Protein AF-M0E128-F1 (afdb_monomer)

Foldseek 3Di:
DDPPPQDPVNVVVVVCVVPVVDDPVVVVVVVVCVVCVVVVHDPVVLVVLVVLVVVVPDDPVNCVVQDDDPVSSVCSSVVSVVDPDPPDPPDD

Sequence (92 aa):
MITRSVTIEEIDDLYLMWNDHINASALYRRALREEMDVRGVDPDEFRDLLERAREQGYSLEEIAETTNRFADLQSLVEDQDRKPPAGDTKSE

Nearest PDB structures (foldseek):
  5ola-assembly2_F  TM=3.230E-01  e=9.472E+00  Homo sapiens

Organism: NCBI:txid1227465

Radius of gyration: 22.43 Å; Cα contacts (8 Å, |Δi|>4): 31; chains: 1; bounding box: 56×25×73 Å

Mean predicted aligned error: 11.47 Å

Secondary structure (DSSP, 8-state):
-------HHHHHHHHHHHTTT--HHHHHHHHHHHHHHHTT--HHHHHHHHHHHHHTT--HHHHHHH-SSHHHHHHHHHHHHTS---------

Solvent-accessible surface area (backbone atoms only — not comparable to full-atom values): 5706 Å² total; per-residue (Å²): 135,86,82,76,83,73,51,71,66,62,52,50,52,52,53,44,67,76,40,72,85,62,52,66,70,56,53,50,55,48,53,52,52,53,53,29,54,78,70,73,44,54,70,65,62,53,46,53,51,52,51,51,32,41,75,74,68,48,50,73,65,59,46,59,76,73,28,92,47,72,69,44,48,51,47,57,45,53,55,51,75,68,47,72,77,83,72,80,85,81,76,134

pLDDT: mean 77.89, std 15.22, range [40.19, 92.44]

Structure (mmCIF, N/CA/C/O backbone):
data_AF-M0E128-F1
#
_entry.id   AF-M0E128-F1
#
loop_
_atom_site.group_PDB
_atom_site.id
_atom_site.type_symbol
_atom_site.label_atom_id
_atom_site.label_alt_id
_atom_site.label_comp_id
_atom_site.label_asym_id
_atom_site.label_entity_id
_atom_site.label_seq_id
_atom_site.pdbx_PDB_ins_code
_atom_site.Cartn_x
_atom_site.Cartn_y
_atom_site.Cartn_z
_atom_site.occupancy
_atom_site.B_iso_or_equiv
_atom_site.auth_seq_id
_atom_site.auth_comp_id
_atom_site.auth_asym_id
_atom_site.auth_atom_id
_atom_site.pdbx_PDB_model_num
ATOM 1 N N . MET A 1 1 ? 33.827 -8.059 -33.285 1.00 40.19 1 MET A N 1
ATOM 2 C CA . MET A 1 1 ? 32.686 -8.390 -32.407 1.00 40.19 1 MET A CA 1
ATOM 3 C C . MET A 1 1 ? 32.779 -7.437 -31.224 1.00 40.19 1 MET A C 1
ATOM 5 O O . MET A 1 1 ? 33.736 -7.549 -30.474 1.00 40.19 1 MET A O 1
ATOM 9 N N . ILE A 1 2 ? 31.930 -6.409 -31.147 1.00 45.75 2 ILE A N 1
ATOM 10 C CA . ILE A 1 2 ? 31.989 -5.436 -30.045 1.00 45.75 2 ILE A CA 1
ATOM 11 C C . ILE A 1 2 ? 31.084 -5.980 -28.944 1.00 45.75 2 ILE A C 1
ATOM 13 O O . ILE A 1 2 ? 29.864 -5.885 -29.041 1.00 45.75 2 ILE A O 1
ATOM 17 N N . THR A 1 3 ? 31.671 -6.598 -27.926 1.00 53.69 3 THR A N 1
ATOM 18 C CA . THR A 1 3 ? 30.981 -6.889 -26.668 1.00 53.69 3 THR A CA 1
ATOM 19 C C . THR A 1 3 ? 30.757 -5.561 -25.955 1.00 53.69 3 THR A C 1
ATOM 21 O O . THR A 1 3 ? 31.624 -5.096 -25.220 1.00 53.69 3 THR A O 1
ATOM 24 N N . ARG A 1 4 ? 29.629 -4.898 -26.231 1.00 58.38 4 ARG A N 1
ATOM 25 C CA . ARG A 1 4 ? 29.185 -3.760 -25.421 1.00 58.38 4 ARG A CA 1
ATOM 26 C C . ARG A 1 4 ? 28.697 -4.324 -24.092 1.00 58.38 4 ARG A C 1
ATOM 28 O O . ARG A 1 4 ? 27.588 -4.840 -24.012 1.00 58.38 4 ARG A O 1
ATOM 35 N N . SER A 1 5 ? 29.545 -4.262 -23.074 1.00 56.19 5 SER A N 1
ATOM 36 C CA . SER A 1 5 ? 29.123 -4.349 -21.681 1.00 56.19 5 SER A CA 1
ATOM 37 C C . SER A 1 5 ? 28.394 -3.048 -21.350 1.00 56.19 5 SER A C 1
ATOM 39 O O . SER A 1 5 ? 29.018 -2.112 -20.863 1.00 56.19 5 SER A O 1
ATOM 41 N N . VAL A 1 6 ? 27.120 -2.951 -21.729 1.00 59.00 6 VAL A N 1
ATOM 42 C CA . VAL A 1 6 ? 26.268 -1.849 -21.270 1.00 59.00 6 VAL A CA 1
ATOM 43 C C . VAL A 1 6 ? 25.873 -2.175 -19.836 1.00 59.00 6 VAL A C 1
ATOM 45 O O . VAL A 1 6 ? 25.389 -3.283 -19.578 1.00 59.00 6 VAL A O 1
ATOM 48 N N . THR A 1 7 ? 26.138 -1.269 -18.901 1.00 72.19 7 THR A N 1
ATOM 49 C CA . THR A 1 7 ? 25.706 -1.452 -17.509 1.00 72.19 7 THR A CA 1
ATOM 50 C C . THR A 1 7 ? 24.210 -1.151 -17.383 1.00 72.19 7 THR A C 1
ATOM 52 O O . THR A 1 7 ? 23.637 -0.454 -18.217 1.00 72.19 7 THR A O 1
ATOM 55 N N . ILE A 1 8 ? 23.550 -1.696 -16.354 1.00 73.50 8 ILE A N 1
ATOM 56 C CA . ILE A 1 8 ? 22.123 -1.416 -16.095 1.00 73.50 8 ILE A CA 1
ATOM 57 C C . ILE A 1 8 ? 21.904 0.098 -15.919 1.00 73.50 8 ILE A C 1
ATOM 59 O O . ILE A 1 8 ? 20.971 0.640 -16.497 1.00 73.50 8 ILE A O 1
ATOM 63 N N . GLU A 1 9 ? 22.834 0.787 -15.249 1.00 74.19 9 GLU A N 1
ATOM 64 C CA . GLU A 1 9 ? 22.818 2.248 -15.081 1.00 74.19 9 GLU A CA 1
ATOM 65 C C . GLU A 1 9 ? 22.805 3.003 -16.421 1.00 74.19 9 GLU A C 1
ATOM 67 O O . GLU A 1 9 ? 21.993 3.902 -16.602 1.00 74.19 9 GLU A O 1
ATOM 72 N N . GLU A 1 10 ? 23.631 2.614 -17.403 1.00 77.38 10 GLU A N 1
ATOM 73 C CA . GLU A 1 10 ? 23.653 3.270 -18.724 1.00 77.38 10 GLU A CA 1
ATOM 74 C C . GLU A 1 10 ? 22.344 3.071 -19.513 1.00 77.38 10 GLU A C 1
ATOM 76 O O . GLU A 1 10 ? 21.979 3.909 -20.341 1.00 77.38 10 GLU A O 1
ATOM 81 N N . ILE A 1 11 ? 21.643 1.954 -19.288 1.00 80.06 11 ILE A N 1
ATOM 82 C CA . ILE A 1 11 ? 20.333 1.678 -19.899 1.00 80.06 11 ILE A CA 1
ATOM 83 C C . ILE A 1 11 ? 19.252 2.520 -19.223 1.00 80.06 11 ILE A C 1
ATOM 85 O O . ILE A 1 11 ? 18.433 3.120 -19.922 1.00 80.06 11 ILE A O 1
ATOM 89 N N . ASP A 1 12 ? 19.267 2.581 -17.893 1.00 76.31 12 ASP A N 1
ATOM 90 C CA . ASP A 1 12 ? 18.316 3.355 -17.097 1.00 76.31 12 ASP A CA 1
ATOM 91 C C . ASP A 1 12 ? 18.444 4.851 -17.402 1.00 76.31 12 ASP A C 1
ATOM 93 O O . ASP A 1 12 ? 17.440 5.509 -17.683 1.00 76.31 12 ASP A O 1
ATOM 97 N N . ASP A 1 13 ? 19.672 5.371 -17.464 1.00 76.56 13 ASP A N 1
ATOM 98 C CA . ASP A 1 13 ? 19.954 6.762 -17.822 1.00 76.56 13 ASP A CA 1
ATOM 99 C C . ASP A 1 13 ? 19.454 7.093 -19.231 1.00 76.56 13 ASP A C 1
ATOM 101 O O . ASP A 1 13 ? 18.792 8.113 -19.438 1.00 76.56 13 ASP A O 1
ATOM 105 N N . LEU A 1 14 ? 19.705 6.217 -20.211 1.00 80.81 14 LEU A N 1
ATOM 106 C CA . LEU A 1 14 ? 19.211 6.403 -21.576 1.00 80.81 14 LEU A CA 1
ATOM 107 C C . LEU A 1 14 ? 17.677 6.395 -21.627 1.00 80.81 14 LEU A C 1
ATOM 109 O O . LEU A 1 14 ? 17.071 7.225 -22.309 1.00 80.81 14 LEU A O 1
ATOM 113 N N . TYR A 1 15 ? 17.045 5.472 -20.904 1.00 78.44 15 TYR A N 1
ATOM 114 C CA . TYR A 1 15 ? 15.593 5.353 -20.850 1.00 78.44 15 TYR A CA 1
ATOM 115 C C . TYR A 1 15 ? 14.946 6.571 -20.178 1.00 78.44 15 TYR A C 1
ATOM 117 O O . TYR A 1 15 ? 13.938 7.077 -20.675 1.00 78.44 15 TYR A O 1
ATOM 125 N N . LEU A 1 16 ? 15.536 7.082 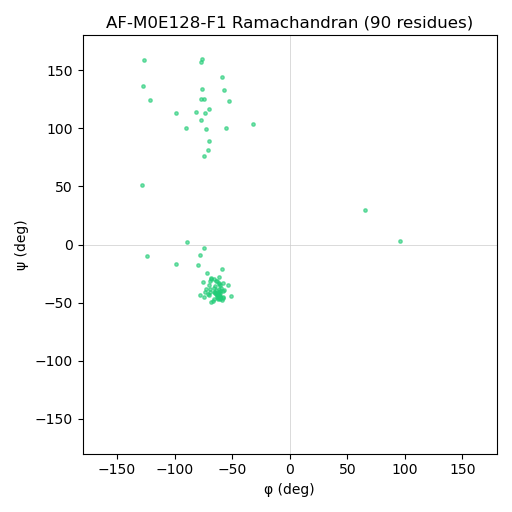-19.096 1.00 74.50 16 LEU A N 1
ATOM 126 C CA . LEU A 1 16 ? 15.080 8.295 -18.417 1.00 74.50 16 LEU A CA 1
ATOM 127 C C . LEU A 1 16 ? 15.324 9.550 -19.262 1.00 74.50 16 LEU A C 1
ATOM 129 O O . LEU A 1 16 ? 14.449 10.409 -19.320 1.00 74.50 16 LEU A O 1
ATOM 133 N N . MET A 1 17 ? 16.446 9.639 -19.984 1.00 76.75 17 MET A N 1
ATOM 134 C CA . MET A 1 17 ? 16.695 10.727 -20.938 1.00 76.75 17 MET A CA 1
ATOM 135 C C . MET A 1 17 ? 15.665 10.756 -22.074 1.00 76.75 17 MET A C 1
ATOM 137 O O . MET A 1 17 ? 15.264 11.831 -22.512 1.00 76.75 17 MET A O 1
ATOM 141 N N . TRP A 1 18 ? 15.235 9.593 -22.572 1.00 79.69 18 TRP A N 1
ATOM 142 C CA . TRP A 1 18 ? 14.189 9.506 -23.600 1.00 79.69 18 TRP A CA 1
ATOM 143 C C . TRP A 1 18 ? 12.797 9.838 -23.080 1.00 79.69 18 TRP A C 1
ATOM 145 O O . TRP A 1 18 ? 11.922 10.222 -23.854 1.00 79.69 18 TRP A O 1
ATOM 155 N N . ASN A 1 19 ? 12.588 9.676 -21.781 1.00 74.31 19 ASN A N 1
ATOM 156 C CA . ASN A 1 19 ? 11.290 9.805 -21.160 1.00 74.31 19 ASN A CA 1
ATOM 157 C C . ASN A 1 19 ? 11.360 10.766 -19.969 1.00 74.31 19 ASN A C 1
ATOM 159 O O . ASN A 1 19 ? 10.905 10.446 -18.875 1.00 74.31 19 ASN A O 1
ATOM 163 N N . ASP A 1 20 ? 11.912 11.958 -20.193 1.00 70.19 20 ASP A N 1
ATOM 164 C CA . ASP A 1 20 ? 12.099 13.008 -19.178 1.00 70.19 20 ASP A CA 1
ATOM 165 C C . ASP A 1 20 ? 10.788 13.480 -18.513 1.00 70.19 20 ASP A C 1
ATOM 167 O O . ASP A 1 20 ? 10.780 13.999 -17.398 1.00 70.19 20 ASP A O 1
ATOM 171 N N . HIS A 1 21 ? 9.660 13.249 -19.182 1.00 69.38 21 HIS A N 1
ATOM 172 C CA . HIS A 1 21 ? 8.306 13.474 -18.690 1.00 69.38 21 HIS A CA 1
ATOM 173 C C . HIS A 1 21 ? 7.812 12.382 -17.725 1.00 69.38 21 HIS A C 1
ATOM 175 O O . HIS A 1 21 ? 6.740 12.533 -17.127 1.00 69.38 21 HIS A O 1
ATOM 181 N N . ILE A 1 22 ? 8.545 11.274 -17.562 1.00 70.75 22 ILE A N 1
ATOM 182 C CA . ILE A 1 22 ? 8.190 10.230 -16.605 1.00 70.75 22 ILE A CA 1
ATOM 183 C C . ILE A 1 22 ? 8.399 10.754 -15.189 1.00 70.75 22 ILE A C 1
ATOM 185 O O . ILE A 1 22 ? 9.501 11.011 -14.714 1.00 70.75 22 ILE A O 1
ATOM 189 N N . ASN A 1 23 ? 7.292 10.835 -14.464 1.00 75.62 23 ASN A N 1
ATOM 190 C CA . ASN A 1 23 ? 7.310 11.116 -13.046 1.00 75.62 23 ASN A CA 1
ATOM 191 C C . ASN A 1 23 ? 7.800 9.868 -12.286 1.00 75.62 23 ASN A C 1
ATOM 193 O O . ASN A 1 23 ? 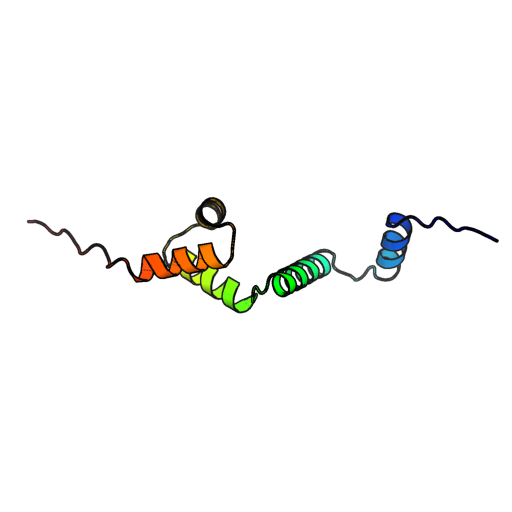7.093 8.859 -12.230 1.00 75.62 23 ASN A O 1
ATOM 197 N N . ALA A 1 24 ? 8.981 9.943 -11.667 1.00 76.00 24 ALA A N 1
ATOM 198 C CA . ALA A 1 24 ? 9.559 8.848 -10.881 1.00 76.00 24 ALA A CA 1
ATOM 199 C C . ALA A 1 24 ? 8.601 8.319 -9.795 1.00 76.00 24 ALA A C 1
ATOM 201 O O . ALA A 1 24 ? 8.526 7.115 -9.555 1.00 76.00 24 ALA A O 1
ATOM 202 N N . SER A 1 25 ? 7.783 9.187 -9.190 1.00 71.00 25 SER A N 1
ATOM 203 C CA . SER A 1 25 ? 6.766 8.767 -8.221 1.00 71.00 25 SER A CA 1
ATOM 204 C C . SER A 1 25 ? 5.633 7.958 -8.861 1.00 71.00 25 SER A C 1
ATOM 206 O O . SER A 1 25 ? 5.025 7.127 -8.190 1.00 71.00 25 SER A O 1
ATOM 208 N N . ALA A 1 26 ? 5.322 8.180 -10.142 1.00 77.06 26 ALA A N 1
ATOM 209 C CA . ALA A 1 26 ? 4.345 7.377 -10.874 1.00 77.06 26 ALA A CA 1
ATOM 210 C C . ALA A 1 26 ? 4.896 5.985 -11.213 1.00 77.06 26 ALA A C 1
ATOM 212 O O . ALA A 1 26 ? 4.173 5.006 -11.031 1.00 77.06 26 ALA A O 1
ATOM 213 N N . LEU A 1 27 ? 6.170 5.886 -11.618 1.00 83.12 27 LEU A N 1
ATOM 214 C CA . LEU A 1 27 ? 6.843 4.591 -11.784 1.00 83.12 27 LEU A CA 1
ATOM 215 C C . LEU A 1 27 ? 6.898 3.819 -10.471 1.00 83.12 27 LEU A C 1
ATOM 217 O O . LEU A 1 27 ? 6.542 2.648 -10.438 1.00 83.12 27 LEU A O 1
ATOM 221 N N . TYR A 1 28 ? 7.267 4.486 -9.379 1.00 81.38 28 TYR A N 1
ATOM 222 C CA . TYR A 1 28 ? 7.324 3.856 -8.066 1.00 81.38 28 TYR A CA 1
ATOM 223 C C . TYR A 1 28 ? 5.953 3.325 -7.620 1.00 81.38 28 TYR A C 1
ATOM 225 O O . TYR A 1 28 ? 5.833 2.171 -7.221 1.00 81.38 28 TYR A O 1
ATOM 233 N N . ARG A 1 29 ? 4.883 4.124 -7.761 1.00 84.88 29 ARG A N 1
ATOM 234 C CA . ARG A 1 29 ? 3.512 3.663 -7.468 1.00 84.88 29 ARG A CA 1
ATOM 235 C C . ARG A 1 29 ? 3.079 2.499 -8.355 1.00 84.88 29 ARG A C 1
ATOM 237 O O . ARG A 1 29 ? 2.319 1.651 -7.900 1.00 84.88 29 ARG A O 1
ATOM 244 N N . ARG A 1 30 ? 3.527 2.471 -9.611 1.00 86.38 30 ARG A N 1
ATOM 245 C CA . ARG A 1 30 ? 3.257 1.362 -10.526 1.00 86.38 30 ARG A CA 1
ATOM 246 C C . ARG A 1 30 ? 3.980 0.093 -10.082 1.00 86.38 30 ARG A C 1
ATOM 248 O O . ARG A 1 30 ? 3.324 -0.930 -9.954 1.00 86.38 30 ARG A O 1
ATOM 255 N N . ALA A 1 31 ? 5.274 0.180 -9.787 1.00 89.69 31 ALA A N 1
ATOM 256 C CA . ALA A 1 31 ? 6.060 -0.946 -9.292 1.00 89.69 31 ALA A CA 1
ATOM 257 C C . ALA A 1 31 ? 5.474 -1.516 -7.990 1.00 89.69 31 ALA A C 1
ATOM 259 O O . ALA A 1 31 ? 5.368 -2.726 -7.842 1.00 89.69 31 ALA A O 1
ATOM 260 N N . LEU A 1 32 ? 5.007 -0.651 -7.080 1.00 87.94 32 LEU A N 1
ATOM 261 C CA . LEU A 1 32 ? 4.301 -1.093 -5.875 1.00 87.94 32 LEU A CA 1
ATOM 262 C C . LEU A 1 32 ? 3.010 -1.854 -6.194 1.00 87.94 32 LEU A C 1
ATOM 264 O O . LEU A 1 32 ? 2.763 -2.888 -5.587 1.00 87.94 32 LEU A O 1
ATOM 268 N N . ARG A 1 33 ? 2.195 -1.378 -7.147 1.00 89.12 33 ARG A N 1
ATOM 269 C CA . ARG A 1 33 ? 0.977 -2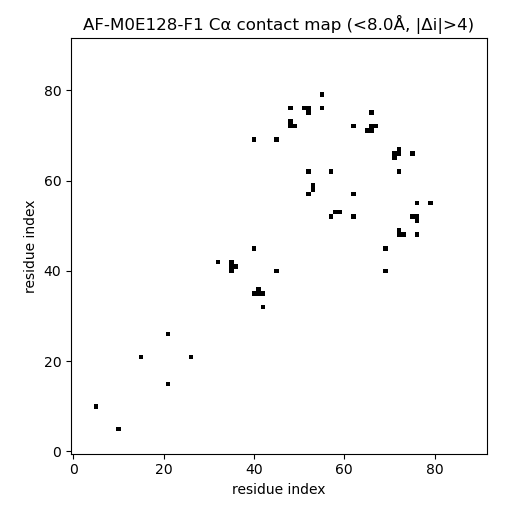.094 -7.566 1.00 89.12 33 ARG A CA 1
ATOM 270 C C . ARG A 1 33 ? 1.294 -3.447 -8.204 1.00 89.12 33 ARG A C 1
ATOM 272 O O . ARG A 1 33 ? 0.581 -4.404 -7.943 1.00 89.12 33 ARG A O 1
ATOM 279 N N . GLU A 1 34 ? 2.351 -3.523 -9.007 1.00 91.19 34 GLU A N 1
ATOM 280 C CA . GLU A 1 34 ? 2.806 -4.781 -9.613 1.00 91.19 34 GLU A CA 1
ATOM 281 C C . GLU A 1 34 ? 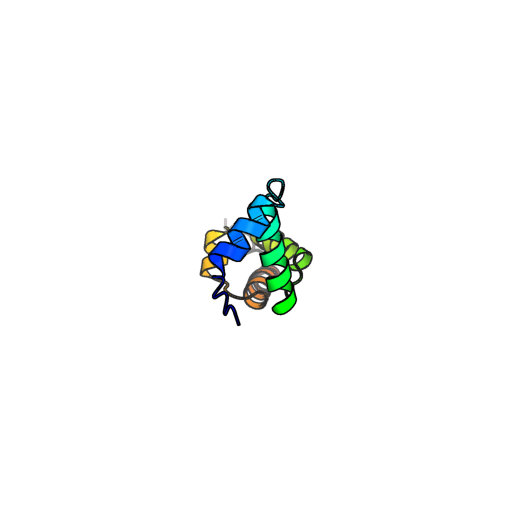3.294 -5.774 -8.540 1.00 91.19 34 GLU A C 1
ATOM 283 O O . GLU A 1 34 ? 2.927 -6.944 -8.575 1.00 91.19 34 GLU A O 1
ATOM 288 N N . GLU A 1 35 ? 4.033 -5.317 -7.525 1.00 90.69 35 GLU A N 1
ATOM 289 C CA . GLU A 1 35 ? 4.448 -6.169 -6.398 1.00 90.69 35 GLU A CA 1
ATOM 290 C C . GLU A 1 35 ? 3.254 -6.638 -5.546 1.00 90.69 35 GLU A C 1
ATOM 292 O O . GLU A 1 35 ? 3.238 -7.775 -5.071 1.00 90.69 35 GLU A O 1
ATOM 297 N N . MET A 1 36 ? 2.243 -5.784 -5.350 1.00 89.81 36 MET A N 1
ATOM 298 C CA . MET A 1 36 ? 1.006 -6.159 -4.654 1.00 89.81 36 MET A CA 1
ATOM 299 C C . MET A 1 36 ? 0.265 -7.276 -5.400 1.00 89.81 36 MET A C 1
ATOM 301 O O . MET A 1 36 ? -0.106 -8.266 -4.772 1.00 89.81 36 MET A O 1
ATOM 305 N N . ASP A 1 37 ? 0.151 -7.178 -6.727 1.00 89.25 37 ASP A N 1
ATOM 306 C CA . ASP A 1 37 ? -0.460 -8.210 -7.579 1.00 89.25 37 ASP A CA 1
ATOM 307 C C . ASP A 1 37 ? 0.280 -9.556 -7.475 1.00 89.25 37 ASP A C 1
ATOM 309 O O . ASP A 1 37 ? -0.332 -10.595 -7.227 1.00 89.25 37 ASP A O 1
ATOM 313 N N . VAL A 1 38 ? 1.620 -9.541 -7.523 1.00 89.62 38 VAL A N 1
ATOM 314 C CA . VAL A 1 38 ? 2.457 -10.747 -7.334 1.00 89.62 38 VAL A CA 1
ATOM 315 C C . VAL A 1 38 ? 2.204 -11.421 -5.981 1.00 89.62 38 VAL A C 1
ATOM 317 O O . VAL A 1 38 ? 2.279 -12.647 -5.867 1.00 89.62 38 VAL A O 1
ATOM 320 N N . ARG A 1 39 ? 1.896 -10.637 -4.946 1.00 85.25 39 ARG A N 1
ATOM 321 C CA . ARG A 1 39 ? 1.595 -11.134 -3.596 1.00 85.25 39 ARG A CA 1
ATOM 322 C C . ARG A 1 39 ? 0.115 -11.445 -3.373 1.00 85.25 39 ARG A C 1
ATOM 324 O O . ARG A 1 39 ? -0.234 -11.843 -2.262 1.00 85.25 39 ARG A O 1
ATOM 331 N N . GLY A 1 40 ? -0.730 -11.289 -4.393 1.00 87.44 40 GLY A N 1
ATOM 332 C CA . GLY A 1 40 ? -2.175 -11.489 -4.297 1.00 87.44 40 GLY A CA 1
ATOM 333 C C . GLY A 1 40 ? -2.862 -10.475 -3.381 1.00 87.44 40 GLY A C 1
ATOM 334 O O . GLY A 1 40 ? -3.847 -10.815 -2.734 1.00 87.44 40 GLY A O 1
ATOM 335 N N . VAL A 1 41 ? -2.311 -9.265 -3.274 1.00 89.62 41 VAL A N 1
ATOM 336 C CA . VAL A 1 41 ? -2.889 -8.165 -2.498 1.00 89.62 41 VAL A CA 1
ATOM 337 C C . VAL A 1 41 ? -3.644 -7.244 -3.444 1.00 89.62 41 VAL A C 1
ATOM 339 O O . VAL A 1 41 ? -3.029 -6.559 -4.263 1.00 89.62 41 VAL A O 1
ATOM 342 N N . ASP A 1 42 ? -4.964 -7.186 -3.299 1.00 90.81 42 ASP A N 1
ATOM 343 C CA . ASP A 1 42 ? -5.773 -6.211 -4.020 1.00 90.81 42 ASP A CA 1
ATOM 344 C C . ASP A 1 42 ? -5.586 -4.805 -3.403 1.00 90.81 42 ASP A C 1
ATOM 346 O O . ASP A 1 42 ? -5.741 -4.633 -2.187 1.00 90.81 42 ASP A O 1
ATOM 350 N N . PRO A 1 43 ? -5.203 -3.782 -4.192 1.00 88.44 43 PRO A N 1
ATOM 351 C CA . PRO A 1 43 ? -4.969 -2.439 -3.667 1.00 88.44 43 PRO A CA 1
ATOM 352 C C . PRO A 1 43 ? -6.206 -1.752 -3.089 1.00 88.44 43 PRO A C 1
ATOM 354 O O . PRO A 1 43 ? -6.052 -0.924 -2.188 1.00 88.44 43 PRO A O 1
ATOM 357 N N . ASP A 1 44 ? -7.392 -2.046 -3.618 1.00 91.69 44 ASP A N 1
ATOM 358 C CA . ASP A 1 44 ? -8.641 -1.451 -3.155 1.00 91.69 44 ASP A CA 1
ATOM 359 C C . ASP A 1 44 ? -9.080 -2.137 -1.851 1.00 91.69 44 ASP A C 1
ATOM 361 O O . ASP A 1 44 ? -9.345 -1.449 -0.868 1.00 91.69 44 ASP A O 1
ATOM 365 N N . GLU A 1 45 ? -8.989 -3.4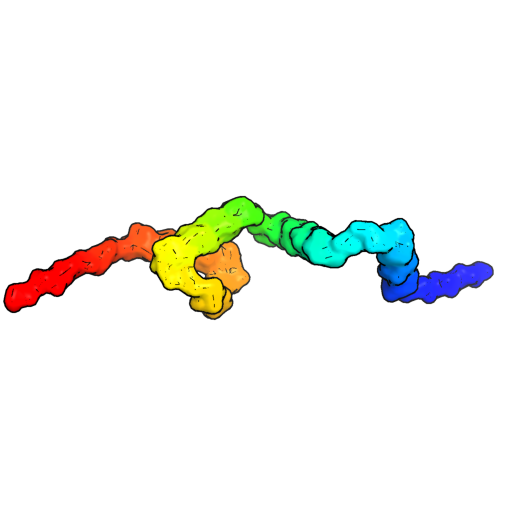69 -1.757 1.00 90.62 45 GLU A N 1
ATOM 366 C CA . GLU A 1 45 ? -9.236 -4.185 -0.492 1.00 90.62 45 GLU A CA 1
ATOM 367 C C . GLU A 1 45 ? -8.247 -3.777 0.610 1.00 90.62 45 GLU A C 1
ATOM 369 O O . GLU A 1 45 ? -8.624 -3.580 1.769 1.00 90.62 45 GLU A O 1
ATOM 374 N N . PHE A 1 46 ? -6.965 -3.612 0.266 1.00 90.88 46 PHE A N 1
ATOM 375 C CA . PHE A 1 46 ? -5.951 -3.181 1.231 1.00 90.88 46 PHE A CA 1
ATOM 376 C C . PHE A 1 46 ? -6.218 -1.767 1.745 1.00 90.88 46 PHE A C 1
ATOM 378 O O . PHE A 1 46 ? -5.996 -1.470 2.922 1.00 90.88 46 PHE A O 1
ATOM 385 N N . ARG A 1 47 ? -6.724 -0.894 0.870 1.00 91.00 47 ARG A N 1
ATOM 386 C CA . ARG A 1 47 ? -7.155 0.447 1.245 1.00 91.00 47 ARG A CA 1
ATOM 387 C C . ARG A 1 47 ? -8.354 0.396 2.187 1.00 91.00 47 ARG A C 1
ATOM 389 O O . ARG A 1 47 ? -8.310 1.068 3.215 1.00 91.00 47 ARG A O 1
ATOM 396 N N . ASP A 1 48 ? -9.367 -0.402 1.874 1.00 92.44 48 ASP A N 1
ATOM 397 C CA . ASP A 1 48 ? -10.570 -0.531 2.700 1.00 92.44 48 ASP A CA 1
ATOM 398 C C . ASP A 1 48 ? -10.231 -1.054 4.106 1.00 92.44 48 ASP A C 1
ATOM 400 O O . ASP A 1 48 ? -10.725 -0.535 5.108 1.00 92.44 48 ASP A O 1
ATOM 404 N N . LEU A 1 49 ? -9.326 -2.036 4.211 1.00 91.56 49 LEU A N 1
ATOM 405 C CA . LEU A 1 49 ? -8.835 -2.531 5.502 1.00 91.56 49 LEU A CA 1
ATOM 406 C C . LEU A 1 49 ? -8.079 -1.457 6.293 1.00 91.56 49 LEU A C 1
ATOM 408 O O . LEU A 1 49 ? -8.278 -1.329 7.501 1.00 91.56 49 LEU A O 1
ATOM 412 N N . LEU A 1 50 ? -7.230 -0.668 5.629 1.00 91.19 50 LEU A N 1
ATOM 413 C CA . LEU A 1 50 ? -6.515 0.431 6.276 1.00 91.19 50 LEU A CA 1
ATOM 414 C C . LEU A 1 50 ? -7.473 1.530 6.760 1.00 91.19 50 LEU A C 1
ATOM 416 O O . LEU A 1 50 ? -7.276 2.078 7.846 1.00 91.19 50 LEU A O 1
ATOM 420 N N . GLU A 1 51 ? -8.492 1.867 5.968 1.00 92.12 51 GLU A N 1
ATOM 421 C CA . GLU A 1 51 ? -9.525 2.834 6.350 1.00 92.12 51 GLU A CA 1
ATOM 422 C C . GLU A 1 51 ? -10.299 2.332 7.579 1.00 92.12 51 GLU A C 1
ATOM 424 O O . GLU A 1 51 ? -10.376 3.054 8.573 1.00 92.12 51 GLU A O 1
ATOM 429 N N . ARG A 1 52 ? -10.727 1.064 7.594 1.00 90.44 52 ARG A N 1
ATOM 430 C CA . ARG A 1 52 ? -11.386 0.447 8.760 1.00 90.44 52 ARG A CA 1
ATOM 431 C C . ARG A 1 52 ? -10.498 0.422 10.003 1.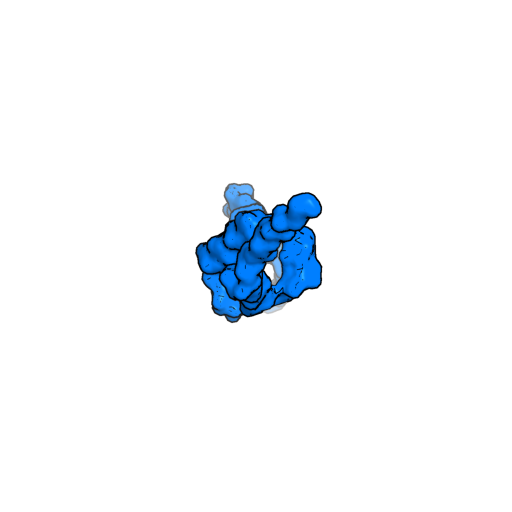00 90.44 52 ARG A C 1
ATOM 433 O O . ARG A 1 52 ? -10.955 0.785 11.081 1.00 90.44 52 ARG A O 1
ATOM 440 N N . ALA A 1 53 ? -9.222 0.055 9.878 1.00 89.12 53 ALA A N 1
ATOM 441 C CA . ALA A 1 53 ? -8.291 0.075 11.009 1.00 89.12 53 ALA A CA 1
ATOM 442 C C . ALA A 1 53 ? -8.142 1.491 11.601 1.00 89.12 53 ALA A C 1
ATOM 444 O O . ALA A 1 53 ? -8.087 1.665 12.819 1.00 89.12 53 ALA A O 1
ATOM 445 N N . ARG A 1 54 ? -8.144 2.527 10.753 1.00 88.88 54 ARG A N 1
ATOM 446 C CA . ARG A 1 54 ? -8.133 3.924 11.210 1.00 88.88 54 ARG A CA 1
ATOM 447 C C . ARG A 1 54 ? -9.436 4.335 11.883 1.00 88.88 54 ARG A C 1
ATOM 449 O O 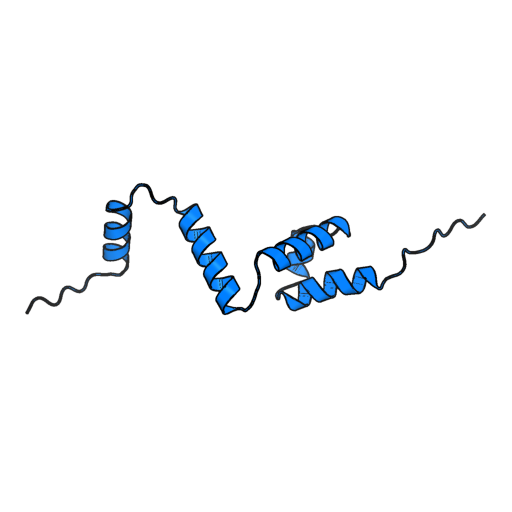. ARG A 1 54 ? -9.391 5.028 12.895 1.00 88.88 54 ARG A O 1
ATOM 456 N N . GLU A 1 55 ? -10.581 3.913 11.354 1.00 90.44 55 GLU A N 1
ATOM 457 C CA . GLU A 1 55 ? -11.890 4.129 11.989 1.00 90.44 55 GLU A CA 1
ATOM 458 C C . GLU A 1 55 ? -11.976 3.455 13.367 1.00 90.44 55 GLU A C 1
ATOM 460 O O . GLU A 1 55 ? -12.573 4.002 14.292 1.00 90.44 55 GLU A O 1
ATOM 465 N N . GLN A 1 56 ? -11.299 2.318 13.528 1.00 86.81 56 GLN A N 1
ATOM 466 C CA . GLN A 1 56 ? -11.130 1.595 14.791 1.00 86.81 56 GLN A CA 1
ATOM 467 C C . GLN A 1 56 ? -10.129 2.250 15.763 1.00 86.81 56 GLN A C 1
ATOM 469 O O . GLN A 1 56 ? -9.966 1.781 16.894 1.00 86.81 56 GLN A O 1
ATOM 474 N N . GLY A 1 57 ? -9.480 3.344 15.351 1.00 90.31 57 GLY A N 1
ATOM 475 C CA . GLY A 1 57 ? -8.594 4.159 16.181 1.00 90.31 57 GLY A CA 1
ATOM 476 C C . GLY A 1 57 ? -7.108 3.825 16.070 1.00 90.31 57 GLY A C 1
ATOM 477 O O . GLY A 1 57 ? -6.316 4.452 16.770 1.00 90.31 57 GLY A O 1
ATOM 478 N N . TYR A 1 58 ? -6.713 2.891 15.200 1.00 89.06 58 TYR A N 1
ATOM 479 C CA . TYR A 1 58 ? -5.303 2.568 15.000 1.00 89.06 58 TYR A CA 1
ATOM 480 C C . TYR A 1 58 ? -4.588 3.635 14.166 1.00 89.06 58 TYR A C 1
ATOM 482 O O . TYR A 1 58 ? -5.047 4.062 13.099 1.00 89.06 58 TYR A O 1
ATOM 490 N N . SER A 1 59 ? -3.410 4.037 14.631 1.00 90.81 59 SER A N 1
ATOM 491 C CA . SER A 1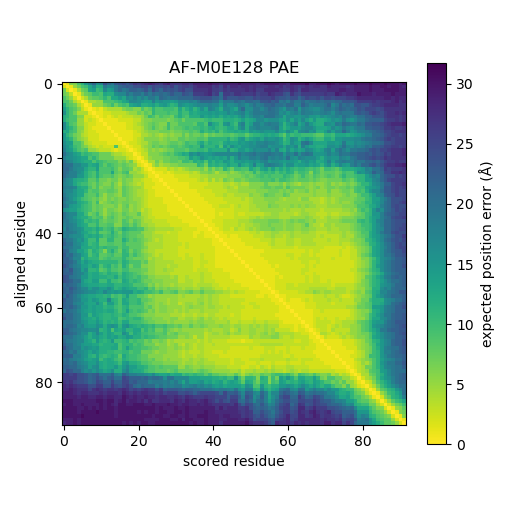 59 ? -2.467 4.824 13.845 1.00 90.81 59 SER A CA 1
ATOM 492 C C . SER A 1 59 ? -1.739 3.952 12.816 1.00 90.81 59 SER A C 1
ATOM 494 O O . SER A 1 59 ? -1.651 2.731 12.933 1.00 90.81 59 SER A O 1
ATOM 496 N N . LEU A 1 60 ? -1.179 4.589 11.784 1.00 88.56 60 LEU A N 1
ATOM 497 C CA . LEU A 1 60 ? -0.390 3.880 10.771 1.00 88.56 60 LEU A CA 1
ATOM 498 C C . LEU A 1 60 ? 0.841 3.184 11.381 1.00 88.56 60 LEU A C 1
ATOM 500 O O . LEU A 1 60 ? 1.225 2.114 10.922 1.00 88.56 60 LEU A O 1
ATOM 504 N N . GLU A 1 61 ? 1.442 3.799 12.399 1.00 90.00 61 GLU A N 1
ATOM 505 C CA . GLU A 1 61 ? 2.612 3.279 13.111 1.00 90.00 61 GLU A CA 1
ATOM 506 C C . GLU A 1 61 ? 2.250 2.005 13.880 1.00 90.00 61 GLU A C 1
ATOM 508 O O . GLU A 1 61 ? 2.887 0.975 13.679 1.00 90.00 61 GLU A O 1
ATOM 513 N N . GLU A 1 62 ? 1.157 2.024 14.650 1.00 87.31 62 GLU A N 1
ATOM 514 C CA . GLU A 1 62 ? 0.664 0.843 15.374 1.00 87.31 62 GLU A CA 1
ATOM 515 C C . GLU A 1 62 ? 0.309 -0.307 14.424 1.00 87.31 62 GLU A C 1
ATOM 517 O O . GLU A 1 62 ? 0.629 -1.463 14.705 1.00 87.31 62 GLU A O 1
ATOM 522 N N . ILE A 1 63 ? -0.304 -0.008 13.273 1.00 89.25 63 ILE A N 1
ATOM 523 C CA . ILE A 1 63 ? -0.598 -1.017 12.245 1.00 89.25 63 ILE A CA 1
ATOM 524 C C . ILE A 1 63 ? 0.701 -1.628 11.711 1.00 89.25 63 ILE A C 1
ATOM 526 O O . ILE A 1 63 ? 0.803 -2.848 11.607 1.00 89.25 63 ILE A O 1
ATOM 530 N N . ALA A 1 64 ? 1.708 -0.812 11.395 1.00 89.25 64 ALA A N 1
ATOM 531 C CA . ALA A 1 64 ? 2.982 -1.295 10.863 1.00 89.25 64 ALA A CA 1
ATOM 532 C C . ALA A 1 64 ? 3.803 -2.097 11.891 1.00 89.25 64 ALA A C 1
ATOM 534 O O . ALA A 1 64 ? 4.554 -2.994 11.511 1.00 89.25 64 ALA A O 1
ATOM 535 N N . GLU A 1 65 ? 3.664 -1.798 13.183 1.00 89.75 65 GLU A N 1
ATOM 536 C CA . GLU A 1 65 ? 4.306 -2.561 14.259 1.00 89.75 65 GLU A CA 1
ATOM 537 C C . GLU A 1 65 ? 3.618 -3.908 14.520 1.00 89.75 65 GLU A C 1
ATOM 539 O O . GLU A 1 65 ? 4.274 -4.881 14.896 1.00 89.75 65 GLU A O 1
ATOM 544 N N . THR A 1 66 ? 2.299 -3.976 14.318 1.00 85.12 66 THR A N 1
ATOM 545 C CA . THR A 1 66 ? 1.481 -5.155 14.650 1.00 85.12 66 THR A CA 1
ATOM 546 C C . THR A 1 66 ? 1.182 -6.065 13.460 1.00 85.12 66 THR A C 1
ATOM 548 O O . THR A 1 66 ? 0.828 -7.226 13.664 1.00 85.12 66 THR A O 1
ATOM 551 N N . THR A 1 67 ? 1.359 -5.587 12.226 1.00 88.44 67 THR A N 1
ATOM 552 C CA . THR A 1 67 ? 1.038 -6.324 10.994 1.00 88.44 67 THR A CA 1
ATOM 553 C C . THR A 1 67 ? 2.238 -6.349 10.045 1.00 88.44 67 THR A C 1
ATOM 555 O O . THR A 1 67 ? 2.898 -5.332 9.845 1.00 88.44 67 THR A O 1
ATOM 558 N N . ASN A 1 68 ? 2.544 -7.505 9.436 1.00 85.25 68 ASN A N 1
ATOM 559 C CA . ASN A 1 68 ? 3.529 -7.571 8.337 1.00 85.25 68 ASN A CA 1
ATOM 560 C C . ASN A 1 68 ? 2.983 -8.188 7.044 1.00 85.25 68 ASN A C 1
ATOM 562 O O . ASN A 1 68 ? 3.639 -8.123 6.001 1.00 85.25 68 ASN A O 1
ATOM 566 N N . ARG A 1 69 ? 1.783 -8.770 7.094 1.00 87.00 69 ARG A N 1
ATOM 567 C CA . ARG A 1 69 ? 1.055 -9.314 5.944 1.00 87.00 69 ARG A CA 1
ATOM 568 C C . ARG A 1 69 ? -0.345 -8.733 5.864 1.00 87.00 69 ARG A C 1
ATOM 570 O O . ARG A 1 69 ? -0.936 -8.353 6.868 1.00 87.00 69 ARG A O 1
ATOM 577 N N . PHE A 1 70 ? -0.910 -8.799 4.662 1.00 86.31 70 PHE A N 1
ATOM 578 C CA . PHE A 1 70 ? -2.319 -8.500 4.416 1.00 86.31 70 PHE A CA 1
ATOM 579 C C . PHE A 1 70 ? -3.255 -9.263 5.369 1.00 86.31 70 PHE A C 1
ATOM 581 O O . PHE A 1 70 ? -4.136 -8.668 5.976 1.00 86.31 70 PHE A O 1
ATOM 588 N N . ALA A 1 71 ? -2.998 -10.559 5.579 1.00 86.56 71 ALA A N 1
ATOM 589 C CA . ALA A 1 71 ? -3.782 -11.396 6.487 1.00 86.56 71 ALA A CA 1
ATOM 590 C C . ALA A 1 71 ? -3.719 -10.938 7.957 1.00 86.56 71 ALA A C 1
ATOM 592 O O . ALA A 1 71 ? -4.691 -11.107 8.692 1.00 86.56 71 ALA A O 1
ATOM 593 N N . ASP A 1 72 ? -2.601 -10.344 8.385 1.00 89.19 72 ASP A N 1
ATOM 594 C CA . ASP A 1 72 ? -2.456 -9.828 9.748 1.00 89.19 7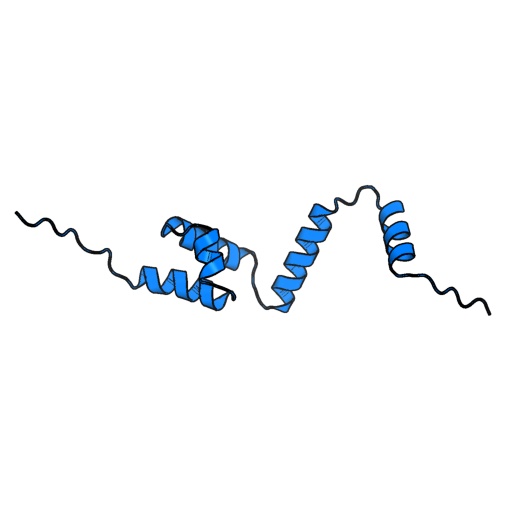2 ASP A CA 1
ATOM 595 C C . ASP A 1 72 ? -3.324 -8.575 9.925 1.00 89.19 72 ASP A C 1
ATOM 597 O O . ASP A 1 72 ? -4.034 -8.457 10.919 1.00 89.19 72 ASP A O 1
ATOM 601 N N . LEU A 1 73 ? -3.325 -7.674 8.931 1.00 88.56 73 LEU A N 1
ATOM 602 C CA . LEU A 1 73 ? -4.193 -6.492 8.923 1.00 88.56 73 LEU A CA 1
ATOM 603 C C . LEU A 1 73 ? -5.673 -6.877 8.867 1.00 88.56 73 LEU A C 1
ATOM 605 O O . LEU A 1 73 ? -6.481 -6.309 9.597 1.00 88.56 73 LEU A O 1
ATOM 609 N N . GLN A 1 74 ? -6.024 -7.863 8.043 1.00 88.88 74 GLN A N 1
ATOM 610 C CA . GLN A 1 74 ? -7.384 -8.387 7.995 1.00 88.88 74 GLN A CA 1
ATOM 611 C C . GLN A 1 74 ? -7.815 -8.927 9.366 1.00 88.88 74 GLN A C 1
ATOM 613 O O . GLN A 1 74 ? -8.878 -8.559 9.861 1.00 88.88 74 GLN A O 1
ATOM 618 N N . SER A 1 75 ? -6.965 -9.732 10.009 1.00 89.25 75 SER A N 1
ATOM 619 C CA . SER A 1 75 ? -7.242 -10.281 11.342 1.00 89.25 75 SER A CA 1
ATOM 620 C C . SER A 1 75 ? -7.373 -9.177 12.393 1.00 89.25 75 SER A C 1
ATOM 622 O O . SER A 1 75 ? -8.292 -9.221 13.202 1.00 89.25 75 SER A O 1
ATOM 624 N N . LEU A 1 76 ? -6.511 -8.153 12.349 1.00 88.00 76 LEU A N 1
ATOM 625 C CA . LEU A 1 76 ? -6.556 -7.010 13.266 1.00 88.00 76 LEU A CA 1
ATOM 626 C C . LEU A 1 76 ? -7.911 -6.287 13.208 1.00 88.00 76 LEU A C 1
ATOM 628 O O . LEU A 1 76 ? -8.504 -5.999 14.247 1.00 88.00 76 LEU A O 1
ATOM 632 N N . VAL A 1 77 ? -8.405 -6.033 11.994 1.00 87.56 77 VAL A N 1
ATOM 633 C CA . VAL A 1 77 ? -9.688 -5.356 11.767 1.00 87.56 77 VAL A CA 1
ATOM 634 C C . VAL A 1 77 ? -10.867 -6.249 12.173 1.00 87.56 77 VAL A C 1
ATOM 636 O O . VAL A 1 77 ? -11.796 -5.780 12.832 1.00 87.56 77 VAL A O 1
ATOM 639 N N . GLU A 1 78 ? -10.836 -7.537 11.821 1.00 85.12 78 GLU A N 1
ATOM 640 C CA . GLU A 1 78 ? -11.907 -8.498 12.129 1.00 85.12 78 GLU A CA 1
ATOM 641 C C . GLU A 1 78 ? -11.998 -8.858 13.625 1.00 85.12 78 GLU A C 1
ATOM 643 O O . GLU A 1 78 ? -13.096 -9.063 14.155 1.00 85.12 78 GLU A O 1
ATOM 648 N N . ASP A 1 79 ? -10.868 -8.921 14.332 1.00 77.38 79 ASP A N 1
ATOM 649 C CA . ASP A 1 79 ? -10.828 -9.220 15.766 1.00 77.38 79 ASP A CA 1
ATOM 650 C C . ASP A 1 79 ? -11.418 -8.078 16.604 1.00 77.38 79 ASP A C 1
ATOM 652 O O . ASP A 1 79 ? -12.038 -8.334 17.643 1.00 77.38 79 ASP A O 1
ATOM 656 N N . GLN A 1 80 ? -11.286 -6.824 16.152 1.00 67.50 80 GLN A N 1
ATOM 657 C CA . GLN A 1 80 ? -11.917 -5.687 16.820 1.00 67.50 80 GLN A CA 1
ATOM 658 C C . GLN A 1 80 ? -13.435 -5.657 16.595 1.00 67.50 80 GLN A C 1
ATOM 660 O O . GLN A 1 80 ? -14.169 -5.424 17.554 1.00 67.50 80 GLN A O 1
ATOM 665 N N . ASP A 1 81 ? -13.918 -6.004 15.395 1.00 64.06 81 ASP A N 1
ATOM 666 C CA . ASP A 1 81 ? -15.359 -6.143 15.114 1.00 64.06 81 ASP A CA 1
ATOM 667 C C . ASP A 1 81 ? -16.014 -7.243 15.975 1.00 64.06 81 ASP A C 1
ATOM 669 O O . ASP A 1 81 ? -17.201 -7.181 16.304 1.00 64.06 81 ASP A O 1
ATOM 673 N N . ARG A 1 82 ? -15.238 -8.257 16.386 1.00 60.03 82 ARG A N 1
ATOM 674 C CA . ARG A 1 82 ? -15.676 -9.289 17.342 1.00 60.03 82 ARG A CA 1
ATOM 675 C C . ARG A 1 82 ? -15.622 -8.855 18.801 1.00 60.03 82 ARG A C 1
ATOM 677 O O . ARG A 1 82 ? -16.235 -9.522 19.641 1.00 60.03 82 ARG A O 1
ATOM 684 N N . LYS A 1 83 ? -14.893 -7.792 19.136 1.00 47.66 83 LYS A N 1
ATOM 685 C CA . LYS A 1 83 ? -14.810 -7.300 20.508 1.00 47.66 83 LYS A CA 1
ATOM 686 C C . LYS A 1 83 ? -16.054 -6.441 20.765 1.00 47.66 83 LYS A C 1
ATOM 688 O O . LYS A 1 83 ? -16.199 -5.395 20.139 1.00 47.66 83 LYS A O 1
ATOM 693 N N . PRO A 1 84 ? -16.979 -6.849 21.658 1.00 45.75 84 PRO A N 1
ATOM 694 C CA . PRO A 1 84 ? -18.127 -6.009 21.962 1.00 45.75 84 PRO A CA 1
ATOM 695 C C . PRO A 1 84 ? -17.613 -4.661 22.486 1.00 45.75 84 PRO A C 1
ATOM 697 O O . PRO A 1 84 ? -16.593 -4.654 23.191 1.00 45.75 84 PRO A O 1
ATOM 700 N N . PRO A 1 85 ? -18.285 -3.534 22.169 1.00 47.59 85 PRO A N 1
ATOM 701 C CA . PRO A 1 85 ? -17.942 -2.261 22.781 1.00 47.59 85 PRO A CA 1
ATOM 702 C C . PRO A 1 85 ? -17.957 -2.505 24.283 1.00 47.59 85 PRO A C 1
ATOM 704 O O . PRO A 1 85 ? -18.933 -3.051 24.804 1.00 47.59 85 PRO A O 1
ATOM 707 N N . ALA A 1 86 ? -16.839 -2.218 24.951 1.00 51.59 86 ALA A N 1
ATOM 708 C CA . ALA A 1 86 ? -16.750 -2.329 26.395 1.00 51.59 86 ALA A CA 1
ATOM 709 C C . ALA A 1 86 ? -17.881 -1.469 26.962 1.00 51.59 86 ALA A C 1
ATOM 711 O O . ALA A 1 86 ? -17.815 -0.243 26.919 1.00 51.59 86 ALA A O 1
ATOM 712 N N . GLY A 1 87 ? -18.966 -2.140 27.352 1.00 44.22 87 GLY A N 1
ATOM 713 C CA . GLY A 1 87 ? -20.187 -1.500 27.791 1.00 44.22 87 GLY A CA 1
ATOM 714 C C . GLY A 1 87 ? -19.854 -0.591 28.954 1.00 44.22 87 GLY A C 1
ATOM 715 O O . GLY A 1 87 ? -19.133 -0.996 29.866 1.00 44.22 87 GLY A O 1
ATOM 716 N N . ASP A 1 88 ? -20.370 0.629 28.870 1.00 49.66 88 ASP A N 1
ATOM 717 C CA . ASP A 1 88 ? -20.361 1.641 29.911 1.00 49.66 88 ASP A CA 1
ATOM 718 C C . ASP A 1 88 ? -20.418 1.019 31.314 1.00 49.66 88 ASP A C 1
ATOM 720 O O . ASP A 1 88 ? -21.485 0.642 31.803 1.00 49.66 88 ASP A O 1
ATOM 724 N N . THR A 1 89 ? -19.292 0.982 32.027 1.00 43.72 89 THR A N 1
ATOM 725 C CA . THR A 1 89 ? -19.334 0.957 33.490 1.00 43.72 89 THR A CA 1
ATOM 726 C C . THR A 1 89 ? -19.697 2.356 33.967 1.00 43.72 89 THR A C 1
ATOM 728 O O . THR A 1 89 ? -18.854 3.124 34.425 1.00 43.72 89 THR A O 1
ATOM 731 N N . LYS A 1 90 ? -20.985 2.690 33.844 1.00 48.62 90 LYS A N 1
ATOM 732 C CA . LYS A 1 90 ? -21.652 3.540 34.826 1.00 48.62 90 LYS A CA 1
ATOM 733 C C . LYS A 1 90 ? -21.932 2.660 36.037 1.00 48.62 90 LYS A C 1
ATOM 735 O O . LYS A 1 90 ? -22.828 1.822 35.988 1.00 48.62 90 LYS A O 1
ATOM 740 N N . SER A 1 91 ? -21.180 2.882 37.105 1.00 41.34 91 SER A N 1
ATOM 741 C CA . SER A 1 91 ? -21.572 2.446 38.439 1.00 41.34 91 SER A CA 1
ATOM 742 C C . SER A 1 91 ? -21.640 3.676 39.335 1.00 41.34 91 SER A C 1
ATOM 744 O O . SER A 1 91 ? -20.706 4.475 39.377 1.00 41.34 91 SER A O 1
ATOM 746 N N . GLU A 1 92 ? -22.827 3.790 39.915 1.00 47.72 92 GLU A N 1
ATOM 747 C CA . GLU A 1 92 ? -23.413 4.738 40.868 1.00 47.72 92 GLU A CA 1
ATOM 748 C C . GLU A 1 92 ? -22.502 5.224 42.006 1.00 47.72 92 GLU A C 1
ATOM 750 O O . GLU A 1 92 ? -21.708 4.411 42.534 1.00 47.72 92 GLU A O 1
#